Protein AF-A0A059Y2M2-F1 (afdb_monomer_lite)

Foldseek 3Di:
DKDKDKDKDWADPDPFKIKMWMWMWIQDPPPGKTWTWTKIWMKTFPDQDVVWTKMKIKIKTKTKTADQPFDDDDKDWDWDWDDDPFKTKIKTKIWDWPDRGDRITMIIIIIIMIIITRD

Organism: NCBI:txid1441628

pLDDT: mean 73.99, std 10.9, range [48.66, 88.31]

Structure (mmCIF, N/CA/C/O backbone):
data_AF-A0A059Y2M2-F1
#
_entry.id   AF-A0A059Y2M2-F1
#
loop_
_atom_site.group_PDB
_atom_site.id
_atom_site.type_symbol
_atom_site.label_atom_id
_atom_site.label_alt_id
_atom_site.label_comp_id
_atom_site.label_asym_id
_atom_site.label_entity_id
_atom_site.label_seq_id
_atom_site.pdbx_PDB_ins_code
_atom_site.Cartn_x
_atom_site.Cartn_y
_atom_site.Cartn_z
_atom_site.occupancy
_atom_site.B_iso_or_equiv
_atom_site.auth_seq_id
_atom_site.auth_comp_id
_atom_site.auth_asym_id
_atom_site.auth_atom_id
_atom_site.pdbx_PDB_model_num
ATOM 1 N N . MET A 1 1 ? -2.256 9.604 -15.832 1.00 49.91 1 MET A N 1
ATOM 2 C CA . MET A 1 1 ? -2.828 9.166 -14.543 1.00 49.91 1 MET A CA 1
ATOM 3 C C . MET A 1 1 ? -2.972 7.663 -14.631 1.00 49.91 1 MET A C 1
ATOM 5 O O . MET A 1 1 ? -3.695 7.210 -15.509 1.00 49.91 1 MET A O 1
ATOM 9 N N . GLY A 1 2 ? -2.198 6.922 -13.840 1.00 60.84 2 GLY A N 1
ATOM 10 C CA . GLY A 1 2 ? -2.268 5.462 -13.809 1.00 60.84 2 GLY A CA 1
ATOM 11 C C . GLY A 1 2 ? -3.517 5.010 -13.062 1.00 60.84 2 GLY A C 1
ATOM 12 O O . GLY A 1 2 ? -4.042 5.744 -12.223 1.00 60.84 2 GLY A O 1
ATOM 13 N N . TRP A 1 3 ? -4.006 3.819 -13.374 1.00 67.69 3 TRP A N 1
ATOM 14 C CA . TRP A 1 3 ? -5.044 3.155 -12.594 1.00 67.69 3 TRP A CA 1
ATOM 15 C C . TRP A 1 3 ? -4.424 1.969 -11.862 1.00 67.69 3 TRP A C 1
ATOM 17 O O . TRP A 1 3 ? -3.392 1.438 -12.272 1.00 67.69 3 TRP A O 1
ATOM 27 N N . GLY A 1 4 ? -5.051 1.547 -10.768 1.00 72.00 4 GLY A N 1
ATOM 28 C CA . GLY A 1 4 ? -4.635 0.339 -10.079 1.00 72.00 4 GLY A CA 1
ATOM 29 C C . GLY A 1 4 ? -5.807 -0.392 -9.453 1.00 72.00 4 GLY A C 1
ATOM 30 O O . GLY A 1 4 ? -6.744 0.229 -8.955 1.00 72.00 4 GLY A O 1
ATOM 31 N N . ALA A 1 5 ? -5.743 -1.717 -9.482 1.00 75.94 5 ALA A N 1
ATOM 32 C CA . ALA A 1 5 ? -6.706 -2.608 -8.853 1.00 75.94 5 ALA A CA 1
ATOM 33 C C . ALA A 1 5 ? -5.947 -3.634 -8.016 1.00 75.94 5 ALA A C 1
ATOM 35 O O . ALA A 1 5 ? -4.924 -4.156 -8.449 1.00 75.94 5 ALA A O 1
ATOM 36 N N . GLY A 1 6 ? -6.420 -3.927 -6.812 1.00 82.06 6 GLY A N 1
ATOM 37 C CA . GLY A 1 6 ? -5.700 -4.815 -5.911 1.00 82.06 6 GLY A CA 1
ATOM 38 C C . GLY A 1 6 ? -6.588 -5.442 -4.858 1.00 82.06 6 GLY A C 1
ATOM 39 O O . GLY A 1 6 ? -7.736 -5.042 -4.665 1.00 82.06 6 GLY A O 1
ATOM 40 N N . ALA A 1 7 ? -6.019 -6.427 -4.179 1.00 82.31 7 ALA A N 1
ATOM 41 C CA . ALA A 1 7 ? -6.609 -7.074 -3.025 1.00 82.31 7 ALA A CA 1
ATOM 42 C C . ALA A 1 7 ? -5.699 -6.853 -1.818 1.00 82.31 7 ALA A C 1
ATOM 44 O O . ALA A 1 7 ? -4.481 -7.021 -1.905 1.00 82.31 7 ALA A O 1
ATOM 45 N N . PHE A 1 8 ? -6.312 -6.500 -0.695 1.00 82.56 8 PHE A N 1
ATOM 46 C CA . PHE A 1 8 ? -5.630 -6.247 0.566 1.00 82.56 8 PHE A CA 1
ATOM 47 C C . PHE A 1 8 ? -6.318 -7.035 1.670 1.00 82.56 8 PHE A C 1
ATOM 49 O O . PHE A 1 8 ? -7.538 -7.211 1.651 1.00 82.56 8 PHE A O 1
ATOM 56 N N . TRP A 1 9 ? -5.536 -7.482 2.638 1.00 83.50 9 TRP A N 1
ATOM 57 C CA . TRP A 1 9 ? -6.012 -8.159 3.832 1.00 83.50 9 TRP A CA 1
ATOM 58 C C . TRP A 1 9 ? -5.362 -7.535 5.062 1.00 83.50 9 TRP A C 1
ATOM 60 O O . TRP A 1 9 ? -4.239 -7.037 4.992 1.00 83.50 9 TRP A O 1
ATOM 70 N N . ASP A 1 10 ? -6.077 -7.576 6.185 1.00 84.81 10 ASP A N 1
ATOM 71 C CA . ASP A 1 10 ? -5.608 -7.065 7.470 1.00 84.81 10 ASP A CA 1
ATOM 72 C C . ASP A 1 10 ? -5.719 -8.154 8.541 1.00 84.81 10 ASP A C 1
ATOM 74 O O . ASP A 1 10 ? -6.744 -8.832 8.637 1.00 84.81 10 ASP A O 1
ATOM 78 N N . VAL A 1 11 ? -4.682 -8.306 9.365 1.00 87.25 11 VAL A N 1
ATOM 79 C CA . VAL A 1 11 ? -4.672 -9.190 10.541 1.00 87.25 11 VAL A CA 1
ATOM 80 C C . VAL A 1 11 ? -4.431 -8.347 11.785 1.00 87.25 11 VAL A C 1
ATOM 82 O O . VAL A 1 11 ? -3.335 -7.827 11.991 1.00 87.25 11 VAL A O 1
ATOM 85 N N . PHE A 1 12 ? -5.460 -8.213 12.617 1.00 84.88 12 PHE A N 1
ATOM 86 C CA . PHE A 1 12 ? -5.429 -7.383 13.819 1.00 84.88 12 PHE A CA 1
ATOM 87 C C . PHE A 1 12 ? -4.702 -8.072 14.981 1.00 84.88 12 PHE A C 1
ATOM 89 O O . PHE A 1 12 ? -5.007 -9.205 15.347 1.00 84.88 12 PHE A O 1
ATOM 96 N N . LEU A 1 13 ? -3.767 -7.346 15.596 1.00 84.88 13 LEU A N 1
ATOM 97 C CA . LEU A 1 13 ? -3.027 -7.705 16.813 1.00 84.88 13 LEU A CA 1
ATOM 98 C C . LEU A 1 13 ? -3.645 -7.018 18.049 1.00 84.88 13 LEU A C 1
ATOM 100 O O . LEU A 1 13 ? -2.935 -6.593 18.959 1.00 84.88 13 LEU A O 1
ATOM 104 N N . GLY A 1 14 ? -4.965 -6.823 18.045 1.00 83.94 14 GLY A N 1
ATOM 105 C CA . GLY A 1 14 ? -5.713 -6.055 19.045 1.00 83.94 14 GLY A CA 1
ATOM 106 C C . GLY A 1 14 ? -6.656 -5.037 18.400 1.00 83.94 14 GLY A C 1
ATOM 107 O O . GLY A 1 14 ? -6.921 -5.104 17.204 1.00 83.94 14 GLY A O 1
ATOM 108 N N . SER A 1 15 ? -7.156 -4.078 19.183 1.00 81.19 15 SER A N 1
ATOM 109 C CA . S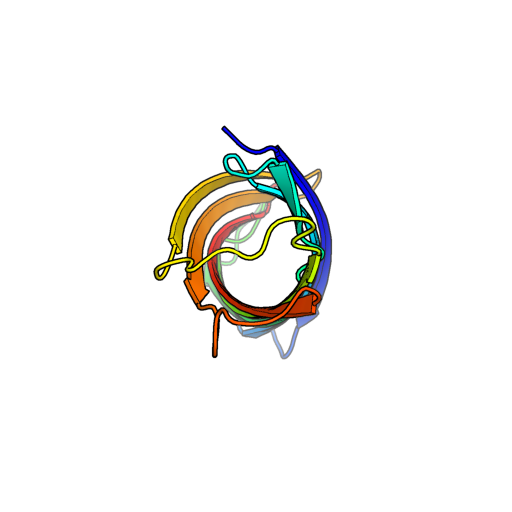ER A 1 15 ? -8.048 -3.015 18.684 1.00 81.19 15 SER A CA 1
ATOM 110 C C . SER A 1 15 ? -7.317 -1.887 17.949 1.00 81.19 15 SER A C 1
ATOM 112 O O . SER A 1 15 ? -7.951 -1.092 17.261 1.00 81.19 15 SER A O 1
ATOM 114 N N . THR A 1 16 ? -5.992 -1.798 18.095 1.00 83.94 16 THR A N 1
ATOM 115 C CA . THR A 1 16 ? -5.197 -0.685 17.558 1.00 83.94 16 THR A CA 1
ATOM 116 C C . THR A 1 16 ? -4.295 -1.104 16.406 1.00 83.94 16 THR A C 1
ATOM 118 O O . THR A 1 16 ? -4.299 -0.456 15.367 1.00 83.94 16 THR A O 1
ATOM 121 N N . PHE A 1 17 ? -3.509 -2.166 16.562 1.00 86.94 17 PHE A N 1
ATOM 122 C CA . PHE A 1 17 ? -2.471 -2.515 15.591 1.00 86.94 17 PHE A CA 1
ATOM 123 C C . PHE A 1 17 ? -2.892 -3.676 14.701 1.00 86.94 17 PHE A C 1
ATOM 125 O O . PHE A 1 17 ? -3.570 -4.598 15.152 1.00 86.94 17 PHE A O 1
ATOM 132 N N . PHE A 1 18 ? -2.453 -3.657 13.447 1.00 86.12 18 PHE A N 1
ATOM 133 C CA . PHE A 1 18 ? -2.671 -4.747 12.503 1.00 86.12 18 PHE A CA 1
ATOM 134 C C . PHE A 1 18 ? -1.508 -4.873 11.523 1.00 86.12 18 PHE A C 1
ATOM 136 O O . PHE A 1 18 ? -0.774 -3.917 11.281 1.00 86.12 18 PHE A O 1
ATOM 143 N N . PHE A 1 19 ? -1.353 -6.059 10.945 1.00 88.31 19 PHE A N 1
ATOM 144 C CA . PHE A 1 19 ? -0.541 -6.253 9.752 1.00 88.31 19 PHE A CA 1
ATOM 145 C C . PHE A 1 19 ? -1.419 -6.118 8.518 1.00 88.31 19 PHE A C 1
ATOM 147 O O . PHE A 1 19 ? -2.515 -6.679 8.493 1.00 88.31 19 PHE A O 1
ATOM 154 N N . ARG A 1 20 ? -0.921 -5.423 7.497 1.00 87.38 20 ARG A N 1
ATOM 155 C CA . ARG A 1 20 ? -1.518 -5.418 6.164 1.00 87.38 20 ARG A CA 1
ATOM 156 C C . ARG A 1 20 ? -0.632 -6.197 5.212 1.00 87.38 20 ARG A C 1
ATOM 158 O O . ARG A 1 20 ? 0.583 -6.026 5.214 1.00 87.38 20 ARG A O 1
ATOM 165 N N . GLY A 1 21 ? -1.257 -7.009 4.372 1.00 87.00 21 GLY A N 1
ATOM 166 C CA . GLY A 1 21 ? -0.639 -7.500 3.150 1.00 87.00 21 GLY A CA 1
ATOM 167 C C . GLY A 1 21 ? -1.518 -7.201 1.947 1.00 87.00 21 GLY A C 1
ATOM 168 O O . GLY A 1 21 ? -2.740 -7.075 2.064 1.00 87.00 21 GLY A O 1
ATOM 169 N N . GLY A 1 22 ? -0.909 -7.088 0.774 1.00 86.56 22 GLY A N 1
ATOM 170 C CA . GLY A 1 22 ? -1.664 -6.833 -0.442 1.00 86.56 22 GLY A CA 1
ATOM 171 C C . GLY A 1 22 ? -0.896 -7.116 -1.715 1.00 86.56 22 GLY A C 1
ATOM 172 O O . GLY A 1 22 ? 0.332 -7.178 -1.729 1.00 86.56 22 GLY A O 1
ATOM 173 N N . ILE A 1 23 ? -1.657 -7.290 -2.788 1.00 83.44 23 ILE A N 1
ATOM 174 C CA . ILE A 1 23 ? -1.145 -7.310 -4.154 1.00 83.44 23 ILE A CA 1
ATOM 175 C C . ILE A 1 23 ? -1.989 -6.327 -4.953 1.00 83.44 23 ILE A C 1
ATOM 177 O O . ILE A 1 23 ? -3.221 -6.393 -4.929 1.00 83.44 23 ILE A O 1
ATOM 181 N N . LYS A 1 24 ? -1.330 -5.424 -5.672 1.00 78.81 24 LYS A N 1
ATOM 182 C CA . LYS A 1 24 ? -1.980 -4.461 -6.564 1.00 78.81 24 LYS A CA 1
ATOM 183 C C . LYS A 1 24 ? -1.403 -4.637 -7.960 1.00 78.81 24 LYS A C 1
ATOM 185 O O . LYS A 1 24 ? -0.215 -4.881 -8.095 1.00 78.81 24 LYS A O 1
ATOM 190 N N . ALA A 1 25 ? -2.244 -4.557 -8.978 1.00 78.44 25 ALA A N 1
ATOM 191 C CA . ALA A 1 25 ? -1.839 -4.328 -10.352 1.00 78.44 25 ALA A CA 1
ATOM 192 C C . ALA A 1 25 ? -1.956 -2.825 -10.606 1.00 78.44 25 ALA A C 1
ATOM 194 O O . ALA A 1 25 ? -3.025 -2.258 -10.375 1.00 78.44 25 ALA A O 1
ATOM 195 N N . GLU A 1 26 ? -0.881 -2.179 -11.040 1.00 75.81 26 GLU A N 1
ATOM 196 C CA . GLU A 1 26 ? -0.869 -0.752 -11.375 1.00 75.81 26 GLU A CA 1
ATOM 197 C C . GLU A 1 26 ? -0.335 -0.535 -12.787 1.00 75.81 26 GLU A C 1
ATOM 199 O O . GLU A 1 26 ? 0.656 -1.155 -13.172 1.00 75.81 26 GLU A O 1
ATOM 204 N N . ASP A 1 27 ? -0.973 0.368 -13.530 1.00 72.44 27 ASP A N 1
ATOM 205 C CA . ASP A 1 27 ? -0.452 0.886 -14.793 1.00 72.44 27 ASP A CA 1
ATOM 206 C C . ASP A 1 27 ? 0.426 2.116 -14.535 1.00 72.44 27 ASP A C 1
ATOM 208 O O . ASP A 1 27 ? -0.010 3.113 -13.945 1.00 72.44 27 ASP A O 1
ATOM 212 N N . PHE A 1 28 ? 1.680 2.036 -14.965 1.00 66.31 28 PHE A N 1
ATOM 213 C CA . PHE A 1 28 ? 2.673 3.079 -14.786 1.00 66.31 28 PHE A CA 1
ATOM 214 C C . PHE A 1 28 ? 2.686 4.011 -16.000 1.00 66.31 28 PHE A C 1
ATOM 216 O O . PHE A 1 28 ? 2.982 3.584 -17.113 1.00 66.31 28 PHE A O 1
ATOM 223 N N . VAL A 1 29 ? 2.402 5.299 -15.770 1.00 60.25 29 VAL A N 1
ATOM 224 C CA . VAL A 1 29 ? 2.121 6.312 -16.813 1.00 60.25 29 VAL A CA 1
ATOM 225 C C . VAL A 1 29 ? 3.235 6.448 -17.859 1.00 60.25 29 VAL A C 1
ATOM 227 O O . VAL A 1 29 ? 2.948 6.817 -18.993 1.00 60.25 29 VAL A O 1
ATOM 230 N N . ASP A 1 30 ? 4.482 6.136 -17.501 1.00 60.12 30 ASP A N 1
ATOM 231 C CA . ASP A 1 30 ? 5.620 6.151 -18.421 1.00 60.12 30 ASP A CA 1
ATOM 232 C C . ASP A 1 30 ? 6.693 5.159 -17.922 1.00 60.12 30 ASP A C 1
ATOM 234 O O . ASP A 1 30 ? 7.181 5.340 -16.800 1.00 60.12 30 ASP A O 1
ATOM 238 N N . PRO A 1 31 ? 7.035 4.073 -18.652 1.00 54.06 31 PRO A N 1
ATOM 239 C CA . PRO A 1 31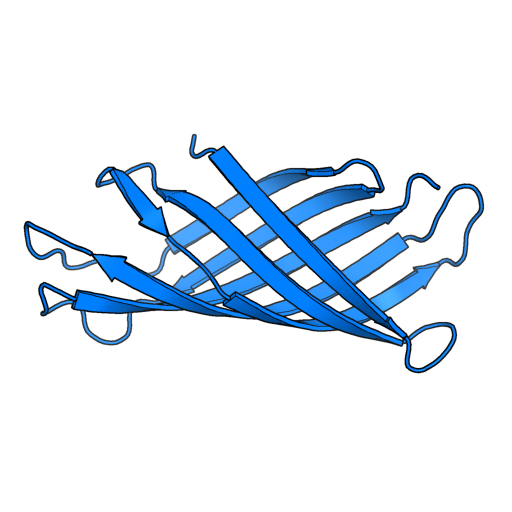 ? 6.748 3.771 -20.060 1.00 54.06 31 PRO A CA 1
ATOM 240 C C . PRO A 1 31 ? 5.608 2.748 -20.296 1.00 54.06 31 PRO A C 1
ATOM 242 O O . PRO A 1 31 ? 5.750 1.861 -21.136 1.00 54.06 31 PRO A O 1
ATOM 245 N N . GLY A 1 32 ? 4.476 2.829 -19.582 1.00 56.47 32 GLY A N 1
ATOM 246 C CA . GLY A 1 32 ? 3.341 1.904 -19.785 1.00 56.47 32 GLY A CA 1
ATOM 247 C C . GLY A 1 32 ? 3.595 0.509 -19.210 1.00 56.47 32 GLY A C 1
ATOM 248 O O . GLY A 1 32 ? 3.404 -0.506 -19.882 1.00 56.47 32 GLY A O 1
ATOM 249 N N . ILE A 1 33 ? 4.111 0.459 -17.981 1.00 62.56 33 ILE A N 1
ATOM 250 C CA . ILE A 1 33 ? 4.508 -0.784 -17.311 1.00 62.56 33 ILE A CA 1
ATOM 251 C C . ILE A 1 33 ? 3.417 -1.231 -16.361 1.00 62.56 33 ILE A C 1
ATOM 253 O O . ILE A 1 33 ? 2.945 -0.450 -15.540 1.00 62.56 33 ILE A O 1
ATOM 257 N N . PHE A 1 34 ? 3.107 -2.523 -16.399 1.00 63.88 34 PHE A N 1
ATOM 258 C CA . PHE A 1 34 ? 2.311 -3.149 -15.357 1.00 63.88 34 PHE A CA 1
ATOM 259 C C . PHE A 1 34 ? 3.200 -3.539 -14.185 1.00 63.88 34 PHE A C 1
ATOM 261 O O . PHE A 1 34 ? 4.110 -4.362 -14.319 1.00 63.88 34 PHE A O 1
ATOM 268 N N . LEU A 1 35 ? 2.923 -2.945 -13.032 1.00 70.50 35 LEU A N 1
ATOM 269 C CA . LEU A 1 35 ? 3.529 -3.334 -11.772 1.00 70.50 35 LEU A CA 1
ATOM 270 C C . LEU A 1 35 ? 2.591 -4.276 -11.036 1.00 70.50 35 LEU A C 1
ATOM 272 O O . LEU A 1 35 ? 1.391 -4.023 -10.962 1.00 70.50 35 LEU A O 1
ATOM 276 N N . PHE A 1 36 ? 3.165 -5.315 -10.434 1.00 74.62 36 PHE A N 1
ATOM 277 C CA . PHE A 1 36 ? 2.470 -6.181 -9.483 1.00 74.62 36 PHE A CA 1
ATOM 278 C C . PHE A 1 36 ? 3.092 -6.057 -8.086 1.00 74.62 36 PHE A C 1
ATOM 280 O O . PHE A 1 36 ? 3.693 -7.024 -7.612 1.00 74.62 36 PHE A O 1
ATOM 287 N N . PRO A 1 37 ? 3.055 -4.874 -7.436 1.00 75.69 37 PRO A N 1
ATOM 288 C CA . PRO A 1 37 ? 3.569 -4.719 -6.085 1.00 75.69 37 PRO A CA 1
ATOM 289 C C . PRO A 1 37 ? 2.872 -5.683 -5.129 1.00 75.69 37 PRO A C 1
ATOM 291 O O . PRO A 1 37 ? 1.654 -5.624 -4.942 1.00 75.69 37 PRO A O 1
ATOM 294 N N . ALA A 1 38 ? 3.675 -6.537 -4.501 1.00 83.31 38 ALA A N 1
ATOM 295 C CA . ALA A 1 38 ? 3.305 -7.246 -3.291 1.00 83.31 38 ALA A CA 1
ATOM 296 C C . ALA A 1 38 ? 3.808 -6.427 -2.099 1.00 83.31 38 ALA A C 1
ATOM 298 O O . ALA A 1 38 ? 5.009 -6.163 -2.003 1.00 83.31 38 ALA A O 1
ATOM 299 N N . THR A 1 39 ? 2.905 -6.006 -1.216 1.00 83.19 39 THR A N 1
ATOM 300 C CA . THR A 1 39 ? 3.223 -5.186 -0.041 1.00 83.19 39 THR A CA 1
ATOM 301 C C . THR A 1 39 ? 2.921 -5.933 1.248 1.00 83.19 39 THR A C 1
ATOM 303 O O . THR A 1 39 ? 1.983 -6.730 1.326 1.00 83.19 39 THR A O 1
ATOM 306 N N . ILE A 1 40 ? 3.729 -5.662 2.268 1.00 85.12 40 ILE A N 1
ATOM 307 C CA . ILE A 1 40 ? 3.482 -6.053 3.648 1.00 85.12 40 ILE A CA 1
ATOM 308 C C . ILE A 1 40 ? 3.900 -4.918 4.578 1.00 85.12 40 ILE A C 1
ATOM 310 O O . ILE A 1 40 ? 4.931 -4.273 4.374 1.00 85.12 40 ILE A O 1
ATOM 314 N N . GLY A 1 41 ? 3.120 -4.685 5.619 1.00 86.75 41 GLY A N 1
ATOM 315 C CA . GLY A 1 41 ? 3.456 -3.672 6.597 1.00 86.75 41 GLY A CA 1
ATOM 316 C C . GLY A 1 41 ? 2.543 -3.645 7.793 1.00 86.75 41 GLY A C 1
ATOM 317 O O . GLY A 1 41 ? 1.830 -4.607 8.095 1.00 86.75 41 GLY A O 1
ATOM 318 N N . ILE A 1 42 ? 2.647 -2.537 8.515 1.00 85.88 42 ILE A N 1
ATOM 319 C CA . ILE A 1 42 ? 1.977 -2.335 9.789 1.00 85.88 42 ILE A CA 1
ATOM 320 C C . ILE A 1 42 ? 1.019 -1.160 9.696 1.00 85.88 42 ILE A C 1
ATOM 322 O O . ILE A 1 42 ? 1.324 -0.101 9.145 1.00 85.88 42 ILE A O 1
ATOM 326 N N . GLY A 1 43 ? -0.144 -1.368 10.288 1.00 86.12 43 GLY A N 1
ATOM 327 C CA . GLY A 1 43 ? -1.182 -0.378 10.434 1.00 86.12 43 GLY A CA 1
ATOM 328 C C . GLY A 1 43 ? -1.475 -0.072 11.892 1.00 86.12 43 GLY A C 1
ATOM 329 O O . GLY A 1 43 ? -1.364 -0.931 12.771 1.00 86.12 43 GLY A O 1
ATOM 330 N N . ALA A 1 44 ? -1.882 1.168 12.129 1.00 87.00 44 ALA A N 1
ATOM 331 C CA . ALA A 1 44 ? -2.423 1.630 13.390 1.00 87.00 44 ALA A CA 1
ATOM 332 C C . ALA A 1 44 ? -3.784 2.286 13.149 1.00 87.00 44 ALA A C 1
ATOM 334 O O . ALA A 1 44 ? -3.919 3.212 12.345 1.00 87.00 44 ALA A O 1
ATOM 335 N N . ARG A 1 45 ? -4.792 1.813 13.876 1.00 86.44 45 ARG A N 1
ATOM 336 C CA . ARG A 1 45 ? -6.082 2.470 14.034 1.00 86.44 45 ARG A CA 1
ATOM 337 C C . ARG A 1 45 ? -5.890 3.698 14.921 1.00 86.44 45 ARG A C 1
ATOM 339 O O . ARG A 1 45 ? -5.456 3.584 16.063 1.00 86.44 45 ARG A O 1
ATOM 346 N N . LEU A 1 46 ? -6.205 4.867 14.381 1.00 84.44 46 LEU A N 1
ATOM 347 C CA . LEU A 1 46 ? -6.093 6.152 15.066 1.00 84.44 46 LEU A CA 1
ATOM 348 C C . LEU A 1 46 ? -7.362 6.479 15.855 1.00 84.44 46 LEU A C 1
ATOM 350 O O . LEU A 1 46 ? -7.280 7.032 16.948 1.00 84.44 46 LEU A O 1
ATOM 354 N N . THR A 1 47 ? -8.527 6.111 15.323 1.00 82.06 47 THR A N 1
ATOM 355 C CA . THR A 1 47 ? -9.812 6.239 16.017 1.00 82.06 47 THR A CA 1
ATOM 356 C C . THR A 1 47 ? -10.695 5.045 15.698 1.00 82.06 47 THR A C 1
ATOM 358 O O . THR A 1 47 ? -10.791 4.652 14.535 1.00 82.06 47 THR A O 1
ATOM 361 N N . GLU A 1 48 ? -11.352 4.505 16.721 1.00 73.69 48 GLU A N 1
ATOM 362 C CA . GLU A 1 48 ? -12.401 3.498 16.570 1.00 73.69 48 GLU A CA 1
ATOM 363 C C . GLU A 1 48 ? -13.745 4.208 16.411 1.00 73.69 48 GLU A C 1
ATOM 365 O O . GLU A 1 48 ? -14.114 5.046 17.239 1.00 73.69 48 GLU A O 1
ATOM 370 N N . GLY A 1 49 ? -14.434 3.944 15.304 1.00 66.38 49 GLY A N 1
ATOM 371 C CA . GLY A 1 49 ? -15.629 4.687 14.921 1.00 66.38 49 GLY A CA 1
ATOM 372 C C . GLY A 1 49 ? -16.670 3.801 14.255 1.00 66.38 49 GLY A C 1
ATOM 373 O O . GLY A 1 49 ? -16.346 2.827 13.589 1.00 66.38 49 GLY A O 1
ATOM 374 N N . SER A 1 50 ? -17.942 4.167 14.411 1.00 65.12 50 SER A N 1
ATOM 375 C CA . SER A 1 50 ? -19.025 3.679 13.556 1.00 65.12 50 SER A CA 1
ATOM 376 C C . SER A 1 50 ? -19.477 4.855 12.682 1.00 65.12 50 SER A C 1
ATOM 378 O O . SER A 1 50 ? -19.781 5.915 13.236 1.00 65.12 50 SER A O 1
ATOM 380 N N . PRO A 1 51 ? -19.476 4.737 11.343 1.00 64.44 51 PRO A N 1
ATOM 381 C CA . PRO A 1 51 ? -19.470 3.493 10.575 1.00 64.44 51 PRO A CA 1
ATOM 382 C C . PRO A 1 51 ? -18.084 2.910 10.251 1.00 64.44 51 PRO A C 1
ATOM 384 O O . PRO A 1 51 ? -18.034 1.826 9.693 1.00 64.44 51 PRO A O 1
ATOM 387 N N . GLY A 1 52 ? -16.971 3.546 10.621 1.00 71.62 52 GLY A N 1
ATOM 388 C CA . GLY A 1 52 ? -15.677 2.878 10.509 1.00 71.62 52 GLY A CA 1
ATOM 389 C C . GLY A 1 52 ? -14.491 3.642 11.078 1.00 71.62 52 GLY A C 1
ATOM 390 O O . GLY A 1 52 ? -14.606 4.754 11.598 1.00 71.62 52 GLY A O 1
ATOM 391 N N . ASP A 1 53 ? -13.340 2.989 10.990 1.00 79.56 53 ASP A N 1
ATOM 392 C CA . ASP A 1 53 ? -12.109 3.375 11.658 1.00 79.56 53 ASP A CA 1
ATOM 393 C C . ASP A 1 53 ? -11.217 4.261 10.791 1.00 79.56 53 ASP A C 1
ATOM 395 O O . ASP A 1 53 ? -11.050 4.011 9.596 1.00 79.56 53 ASP A O 1
ATOM 399 N N . LEU A 1 54 ? -10.562 5.246 11.410 1.00 83.06 54 LEU A N 1
ATOM 400 C CA . LEU A 1 54 ? -9.452 5.969 10.786 1.00 83.06 54 LEU A CA 1
ATOM 401 C C . LEU A 1 54 ? -8.161 5.197 11.044 1.00 83.06 54 LEU A C 1
ATOM 403 O O . LEU A 1 54 ? -7.864 4.861 12.193 1.00 83.06 54 LEU A O 1
ATOM 407 N N . TYR A 1 55 ? -7.357 4.971 10.010 1.00 84.31 55 TYR A N 1
ATOM 408 C CA . TYR A 1 55 ? -6.088 4.263 10.128 1.00 84.31 55 TYR A CA 1
ATOM 409 C C . TYR A 1 55 ? -4.952 4.935 9.353 1.00 84.31 55 TYR A C 1
ATOM 411 O O . TYR A 1 55 ? -5.162 5.624 8.353 1.00 84.31 55 TYR A O 1
ATOM 419 N N . LEU A 1 56 ? -3.732 4.664 9.812 1.00 86.81 56 LEU A N 1
ATOM 420 C CA . LEU A 1 56 ? -2.475 4.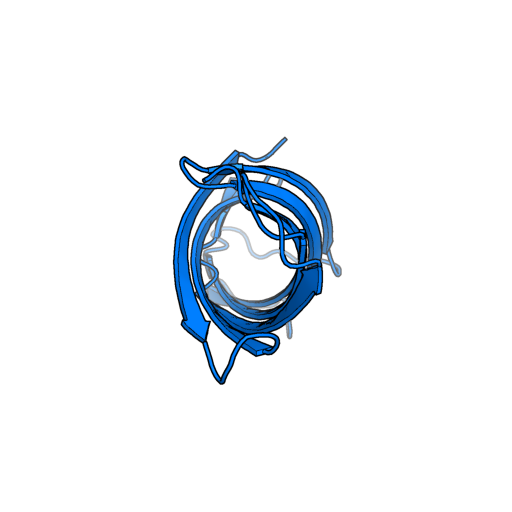948 9.127 1.00 86.81 56 LEU A CA 1
ATOM 421 C C . LEU A 1 56 ? -1.722 3.639 8.923 1.00 86.81 56 LEU A C 1
ATOM 423 O O . LEU A 1 56 ? -1.656 2.817 9.835 1.00 86.81 56 LEU A O 1
ATOM 427 N N . ILE A 1 57 ? -1.145 3.456 7.743 1.00 84.25 57 ILE A N 1
ATOM 428 C CA . ILE A 1 57 ? -0.420 2.246 7.369 1.00 84.25 57 ILE A CA 1
ATOM 429 C C . ILE A 1 57 ? 0.852 2.631 6.649 1.00 84.25 57 ILE A C 1
ATOM 431 O O . ILE A 1 57 ? 0.806 3.402 5.692 1.00 84.25 57 ILE A O 1
ATOM 435 N N . GLY A 1 58 ? 1.963 2.054 7.090 1.00 84.69 58 GLY A N 1
ATOM 436 C CA . GLY A 1 58 ? 3.209 2.054 6.342 1.00 84.69 58 GLY A CA 1
ATOM 437 C C . GLY A 1 58 ? 3.512 0.636 5.888 1.00 84.69 58 GLY A C 1
ATOM 438 O O . GLY A 1 58 ? 3.757 -0.230 6.732 1.00 84.69 58 GLY A O 1
ATOM 439 N N . ASP A 1 59 ? 3.535 0.426 4.574 1.00 82.44 59 ASP A N 1
ATOM 440 C CA . ASP A 1 59 ? 3.943 -0.847 3.994 1.00 82.44 59 ASP A CA 1
ATOM 441 C C . ASP A 1 59 ? 5.265 -0.713 3.241 1.00 82.44 59 ASP A C 1
ATOM 443 O O . ASP A 1 59 ? 5.691 0.366 2.824 1.00 82.44 59 ASP A O 1
ATOM 447 N N . ALA A 1 60 ? 5.923 -1.851 3.067 1.00 80.25 60 ALA A N 1
ATOM 448 C CA . ALA A 1 60 ? 7.021 -2.015 2.140 1.00 80.25 60 ALA A CA 1
ATOM 449 C C . ALA A 1 60 ? 6.699 -3.189 1.222 1.00 80.25 60 ALA A C 1
ATOM 451 O O . ALA A 1 60 ? 6.060 -4.168 1.606 1.00 80.25 60 ALA A O 1
ATOM 452 N N . GLY A 1 61 ? 7.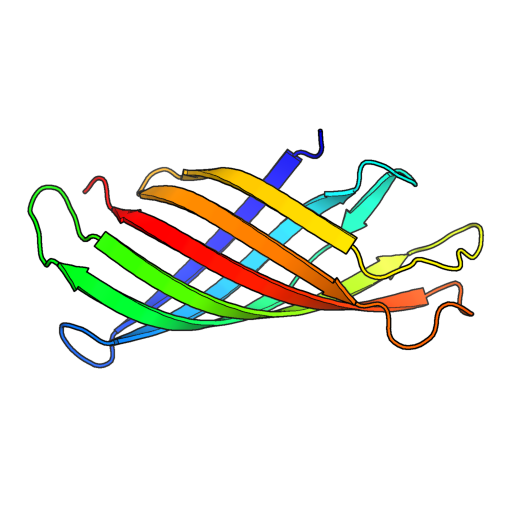136 -3.094 -0.017 1.00 78.06 61 GLY A N 1
ATOM 453 C CA . GLY A 1 61 ? 6.836 -4.086 -1.019 1.00 78.06 61 GLY A CA 1
ATOM 454 C C . GLY A 1 61 ? 7.889 -4.150 -2.092 1.00 78.06 61 GLY A C 1
ATOM 455 O O . GLY A 1 61 ? 8.813 -3.336 -2.161 1.00 78.06 61 GLY A O 1
ATOM 456 N N . PHE A 1 62 ? 7.717 -5.143 -2.944 1.00 74.31 62 PHE A N 1
ATOM 457 C CA . PHE A 1 62 ? 8.506 -5.297 -4.144 1.00 74.31 62 PHE A CA 1
ATOM 458 C C . PHE A 1 62 ? 7.569 -5.452 -5.336 1.00 74.31 62 PHE A C 1
ATOM 460 O O . PHE A 1 62 ? 6.537 -6.115 -5.239 1.00 74.31 62 PHE A O 1
ATOM 467 N N . ALA A 1 63 ? 7.923 -4.836 -6.458 1.00 74.62 63 ALA A N 1
ATOM 468 C CA . ALA A 1 63 ? 7.190 -4.984 -7.707 1.00 74.62 63 ALA A CA 1
ATOM 469 C C . ALA A 1 63 ? 8.149 -5.479 -8.796 1.00 74.62 63 ALA A C 1
ATOM 471 O O . ALA A 1 63 ? 9.090 -4.755 -9.144 1.00 74.62 63 ALA A O 1
ATOM 472 N N . PRO A 1 64 ? 7.956 -6.689 -9.346 1.00 70.12 64 PRO A N 1
ATOM 473 C CA . PRO A 1 64 ? 8.698 -7.094 -10.528 1.00 70.12 64 PRO A CA 1
ATOM 474 C C . PRO A 1 64 ? 8.319 -6.173 -11.692 1.00 70.12 64 PRO A C 1
ATOM 476 O O . PRO A 1 64 ? 7.153 -5.816 -11.864 1.00 70.12 64 PRO A O 1
ATOM 479 N N . THR A 1 65 ? 9.314 -5.779 -12.478 1.00 67.00 65 THR A N 1
ATOM 480 C CA . THR A 1 65 ? 9.150 -4.903 -13.641 1.00 67.00 65 THR A CA 1
ATOM 481 C C . THR A 1 65 ? 9.679 -5.569 -14.896 1.00 67.00 65 THR A C 1
ATOM 483 O O . THR A 1 65 ? 10.745 -6.187 -14.884 1.00 67.00 65 THR A O 1
ATOM 486 N N . PHE A 1 66 ? 8.948 -5.386 -15.993 1.00 62.78 66 PHE A N 1
ATOM 487 C CA . PHE A 1 66 ? 9.376 -5.775 -17.331 1.00 62.78 66 PHE A CA 1
ATOM 488 C C . PHE A 1 66 ? 9.626 -4.511 -18.158 1.00 62.78 66 PHE A C 1
ATOM 490 O O . PHE A 1 66 ? 8.690 -3.771 -18.457 1.00 62.78 66 PHE A O 1
ATOM 497 N N . TYR A 1 67 ? 10.892 -4.269 -18.519 1.00 63.81 67 TYR A N 1
ATOM 498 C CA . TYR A 1 67 ? 11.321 -3.116 -19.320 1.00 63.81 67 TYR A CA 1
ATOM 499 C C . TYR A 1 67 ? 11.848 -3.597 -20.681 1.00 63.81 67 TYR A C 1
ATOM 501 O O . TYR A 1 67 ? 13.050 -3.847 -20.812 1.00 63.81 67 TYR A O 1
ATOM 509 N N . PRO A 1 68 ? 11.010 -3.692 -21.729 1.00 53.88 68 PRO A N 1
ATOM 510 C CA . PRO A 1 68 ? 11.460 -4.161 -23.042 1.00 53.88 68 PRO A CA 1
ATOM 511 C C . PRO A 1 68 ? 12.429 -3.208 -23.777 1.00 53.88 68 PRO A C 1
ATOM 513 O O . PRO A 1 68 ? 12.886 -3.551 -24.862 1.00 53.88 68 PRO A O 1
ATOM 516 N N . GLY A 1 69 ? 12.784 -2.048 -23.207 1.00 54.75 69 GLY A N 1
ATOM 517 C CA . GLY A 1 69 ? 13.699 -1.072 -23.823 1.00 54.75 69 GLY A CA 1
ATOM 518 C C . GLY A 1 69 ? 14.944 -0.694 -23.013 1.00 54.75 69 GLY A C 1
ATOM 519 O O . GLY A 1 69 ? 15.792 0.015 -23.543 1.00 54.75 69 GLY A O 1
ATOM 520 N N . GLY A 1 70 ? 15.072 -1.155 -21.761 1.00 54.59 70 GLY A N 1
ATOM 521 C CA . GLY A 1 70 ? 16.057 -0.622 -20.810 1.00 54.59 70 GLY A CA 1
ATOM 522 C C . GLY A 1 70 ? 15.761 0.839 -20.437 1.00 54.59 70 GLY A C 1
ATOM 523 O O . GLY A 1 70 ? 15.573 1.696 -21.294 1.00 54.59 70 GLY A O 1
ATOM 524 N N . ALA A 1 71 ? 15.688 1.147 -19.145 1.00 52.03 71 ALA A N 1
ATOM 525 C CA . ALA A 1 71 ? 15.426 2.507 -18.683 1.00 52.03 71 ALA A CA 1
ATOM 526 C C . ALA A 1 71 ? 16.240 2.791 -17.426 1.00 52.03 71 ALA A C 1
ATOM 528 O O . ALA A 1 71 ? 16.210 1.992 -16.497 1.00 52.03 71 ALA A O 1
ATOM 529 N N . SER A 1 72 ? 16.916 3.943 -17.385 1.00 53.84 72 SER A N 1
ATOM 530 C CA . SER A 1 72 ? 17.410 4.526 -16.137 1.00 53.84 72 SER A CA 1
ATOM 531 C C . SER A 1 72 ? 16.249 5.267 -15.491 1.00 53.84 72 SER A C 1
ATOM 533 O O . SER A 1 72 ? 15.898 6.362 -15.930 1.00 53.84 72 SER A O 1
ATOM 535 N N . VAL A 1 73 ? 15.597 4.651 -14.507 1.00 56.62 73 VAL A N 1
ATOM 536 C CA . VAL A 1 73 ? 14.461 5.282 -13.830 1.00 56.62 73 VAL A CA 1
ATOM 537 C C . VAL A 1 73 ? 14.933 5.837 -12.491 1.00 56.62 73 VAL A C 1
ATOM 539 O O . VAL A 1 73 ? 15.430 5.109 -11.631 1.00 56.62 73 VAL A O 1
ATOM 542 N N . SER A 1 74 ? 14.786 7.150 -12.336 1.00 62.03 74 SER A N 1
ATOM 543 C CA . SER A 1 74 ? 14.957 7.860 -11.068 1.00 62.03 74 SER A CA 1
ATOM 544 C C . SER A 1 74 ? 13.915 7.407 -10.034 1.00 62.03 74 SER A C 1
ATOM 546 O O . SER A 1 74 ? 12.879 6.857 -10.419 1.00 62.03 74 SER A O 1
ATOM 548 N N . PRO A 1 75 ? 14.139 7.657 -8.727 1.00 69.25 75 PRO A N 1
ATOM 549 C CA . PRO A 1 75 ? 13.107 7.466 -7.715 1.00 69.25 75 PRO A CA 1
ATOM 550 C C . PRO A 1 75 ? 11.810 8.151 -8.136 1.00 69.25 75 PRO A C 1
ATOM 552 O O . PRO A 1 75 ? 11.822 9.295 -8.599 1.00 69.25 75 PRO A O 1
ATOM 555 N N . TYR A 1 76 ? 10.704 7.439 -7.975 1.00 71.06 76 TYR A N 1
ATOM 556 C CA . TYR A 1 76 ? 9.387 7.908 -8.361 1.00 71.06 76 TYR A CA 1
ATOM 557 C C . TYR A 1 76 ? 8.542 8.171 -7.122 1.00 71.06 76 TYR A C 1
ATOM 559 O O . TYR A 1 76 ? 8.511 7.362 -6.192 1.00 71.06 76 TYR A O 1
ATOM 567 N N . TYR A 1 77 ? 7.851 9.305 -7.140 1.00 75.88 77 TYR A N 1
ATOM 568 C CA . TYR A 1 77 ? 6.953 9.749 -6.086 1.00 75.88 77 TYR A CA 1
ATOM 569 C C . TYR A 1 77 ? 5.569 9.913 -6.687 1.00 75.88 77 TYR A C 1
ATOM 571 O O . TYR A 1 77 ? 5.424 10.543 -7.736 1.00 75.88 77 TYR A O 1
ATOM 579 N N . ASP A 1 78 ? 4.562 9.374 -6.014 1.00 74.06 78 ASP A N 1
ATOM 580 C CA . ASP A 1 78 ? 3.180 9.492 -6.461 1.00 74.06 78 ASP A CA 1
ATOM 581 C C . ASP A 1 78 ? 2.231 9.601 -5.278 1.00 74.06 78 ASP A C 1
ATOM 583 O O . ASP A 1 78 ? 2.528 9.172 -4.160 1.00 74.06 78 ASP A O 1
ATOM 587 N N . VAL A 1 79 ? 1.097 10.234 -5.539 1.00 79.88 79 VAL A N 1
ATOM 588 C CA . VAL A 1 79 ? 0.039 10.479 -4.571 1.00 79.88 79 VAL A CA 1
ATOM 589 C C . VAL A 1 79 ? -1.298 10.204 -5.237 1.00 79.88 79 VAL A C 1
ATOM 591 O O . VAL A 1 79 ? -1.574 10.672 -6.340 1.00 79.88 79 VAL A O 1
ATOM 594 N N . GLY A 1 80 ? -2.148 9.447 -4.556 1.00 78.31 80 GLY A N 1
ATOM 595 C CA . GLY A 1 80 ? -3.415 8.998 -5.108 1.00 78.31 80 GLY A CA 1
ATOM 596 C C . GLY A 1 80 ? -4.532 8.999 -4.079 1.00 78.31 80 GLY A C 1
ATOM 597 O O . GLY A 1 80 ? -4.316 8.783 -2.888 1.00 78.31 80 GLY A O 1
ATOM 598 N N . LEU A 1 81 ? -5.750 9.211 -4.571 1.00 80.56 81 LEU A N 1
ATOM 599 C CA . LEU A 1 81 ? -6.975 8.902 -3.846 1.00 80.56 81 LEU A CA 1
ATOM 600 C C . LEU A 1 81 ? -7.515 7.577 -4.374 1.00 80.56 81 LEU A C 1
ATOM 602 O O . LEU A 1 81 ? -7.677 7.398 -5.581 1.00 80.56 81 LEU A O 1
ATOM 606 N N . GLY A 1 82 ? -7.779 6.654 -3.461 1.00 77.38 82 GLY A N 1
ATOM 607 C CA . GLY A 1 82 ? -8.317 5.340 -3.753 1.00 77.38 82 GLY A CA 1
ATOM 608 C C . GLY A 1 82 ? -9.622 5.099 -3.011 1.00 77.38 82 GLY A C 1
ATOM 609 O O . GLY A 1 82 ? -9.889 5.659 -1.946 1.00 77.38 82 GLY A O 1
ATOM 610 N N . TYR A 1 83 ? -10.439 4.225 -3.580 1.00 77.19 83 TYR A N 1
ATOM 611 C CA . TYR A 1 83 ? -11.613 3.688 -2.918 1.00 77.19 83 TYR A CA 1
ATOM 612 C C . TYR A 1 83 ? -11.634 2.172 -3.096 1.00 77.19 83 TYR A C 1
ATOM 614 O O . TYR A 1 83 ? -11.118 1.622 -4.067 1.00 77.19 83 TYR A O 1
ATOM 622 N N . SER A 1 84 ? -12.223 1.491 -2.129 1.00 72.12 84 SER A N 1
ATOM 623 C CA . SER A 1 84 ? -12.580 0.080 -2.195 1.00 72.12 84 SER A CA 1
ATOM 624 C C . SER A 1 84 ? -14.020 -0.058 -1.729 1.0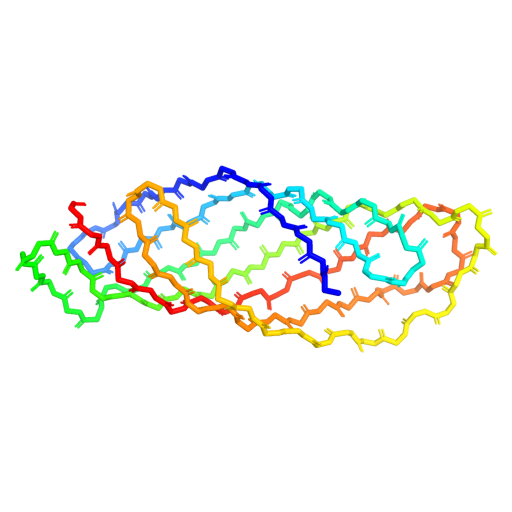0 72.12 84 SER A C 1
ATOM 626 O O . SER A 1 84 ? -14.590 0.903 -1.212 1.00 72.12 84 SER A O 1
ATOM 628 N N . PHE A 1 85 ? -14.585 -1.261 -1.834 1.00 70.81 85 PHE A N 1
ATOM 629 C CA . PHE A 1 85 ? -15.880 -1.526 -1.218 1.00 70.81 85 PHE A CA 1
ATOM 630 C C . PHE A 1 85 ? -15.873 -1.104 0.251 1.00 70.81 85 PHE A C 1
ATOM 632 O O . PHE A 1 85 ? -16.768 -0.396 0.653 1.00 70.81 85 PHE A O 1
ATOM 639 N N . THR A 1 86 ? -14.830 -1.405 1.022 1.00 71.94 86 THR A N 1
ATOM 640 C CA . THR A 1 86 ? -14.833 -1.154 2.474 1.00 71.94 86 THR A CA 1
ATOM 641 C C . THR A 1 86 ? -14.244 0.184 2.929 1.00 71.94 86 THR A C 1
ATOM 643 O O . THR A 1 86 ? -14.276 0.459 4.123 1.00 71.94 86 THR A O 1
ATOM 646 N N . ARG A 1 87 ? -13.591 0.972 2.059 1.00 76.38 87 ARG A N 1
ATOM 647 C CA . ARG A 1 87 ? -12.687 2.069 2.487 1.00 76.38 87 ARG A CA 1
ATOM 648 C C . ARG A 1 87 ? -12.571 3.182 1.454 1.00 76.38 87 ARG A C 1
ATOM 650 O O . ARG A 1 87 ? -12.509 2.889 0.262 1.00 76.38 87 ARG A O 1
ATOM 657 N N . VAL A 1 88 ? -12.371 4.413 1.920 1.00 82.62 88 VAL A N 1
ATOM 658 C CA . VAL A 1 88 ? -11.764 5.504 1.133 1.00 82.62 88 VAL A CA 1
ATOM 659 C C . VAL A 1 88 ? -10.404 5.823 1.734 1.00 82.62 88 VAL A C 1
ATOM 661 O O . VAL A 1 88 ? -10.258 5.863 2.956 1.00 82.62 88 VAL A O 1
ATOM 664 N N . PHE A 1 89 ? -9.395 6.028 0.892 1.00 83.25 89 PHE A N 1
ATOM 665 C CA . PHE A 1 89 ? -8.036 6.259 1.358 1.00 83.25 89 PHE A CA 1
ATOM 666 C C . PHE A 1 89 ? -7.252 7.213 0.461 1.00 83.25 89 PHE A C 1
ATOM 668 O O . PHE A 1 89 ? -7.502 7.348 -0.735 1.00 83.25 89 PHE A O 1
ATOM 675 N N . PHE A 1 90 ? -6.276 7.859 1.078 1.00 85.25 90 PHE A N 1
ATOM 676 C CA . PHE A 1 90 ? -5.197 8.579 0.434 1.00 85.25 90 PHE A CA 1
ATOM 677 C C . PHE A 1 90 ? -3.916 7.752 0.569 1.00 85.25 90 PHE A C 1
ATOM 679 O O . PHE A 1 90 ? -3.599 7.261 1.653 1.00 85.25 90 PHE A O 1
ATOM 686 N N . GLU A 1 91 ? -3.184 7.596 -0.525 1.00 82.19 91 GLU A N 1
ATOM 687 C CA . GLU A 1 91 ? -1.920 6.865 -0.579 1.00 82.19 91 GLU A CA 1
ATOM 688 C C . GLU A 1 91 ? -0.837 7.802 -1.111 1.00 82.19 91 GLU A C 1
ATOM 690 O O . GLU A 1 91 ? -0.988 8.393 -2.179 1.00 82.19 91 GLU A O 1
ATOM 695 N N . ALA A 1 92 ? 0.258 7.932 -0.368 1.00 82.25 92 ALA A N 1
ATOM 696 C CA . ALA A 1 92 ? 1.495 8.529 -0.847 1.00 82.25 92 ALA A CA 1
ATOM 697 C C . ALA A 1 92 ? 2.533 7.420 -0.982 1.00 82.25 92 ALA A C 1
ATOM 699 O O . ALA A 1 92 ? 2.710 6.631 -0.059 1.00 82.25 92 ALA A O 1
ATOM 700 N N . LYS A 1 93 ? 3.229 7.347 -2.111 1.00 78.00 93 LYS A N 1
ATOM 701 C CA . LYS A 1 93 ? 4.153 6.251 -2.395 1.00 78.00 93 LYS A CA 1
ATOM 702 C C . LYS A 1 93 ? 5.486 6.741 -2.917 1.00 78.00 93 LYS A C 1
ATOM 704 O O . LYS A 1 93 ? 5.565 7.708 -3.674 1.00 78.00 93 LYS A O 1
ATOM 709 N N . VAL A 1 94 ? 6.526 6.011 -2.528 1.00 77.06 94 VAL A N 1
ATOM 710 C CA . VAL A 1 94 ? 7.868 6.135 -3.091 1.00 77.06 94 VAL A CA 1
ATOM 711 C C . VAL A 1 94 ? 8.264 4.793 -3.686 1.00 77.06 94 VAL A C 1
ATOM 713 O O . VAL A 1 94 ? 8.252 3.778 -2.990 1.00 77.06 94 VAL A O 1
ATOM 716 N N . ALA A 1 95 ? 8.626 4.782 -4.964 1.00 74.12 95 ALA A N 1
ATOM 717 C CA . ALA A 1 95 ? 9.181 3.615 -5.636 1.00 74.12 95 ALA A CA 1
ATOM 718 C C . ALA A 1 95 ? 10.652 3.870 -5.991 1.00 74.12 95 ALA A C 1
ATOM 720 O O . ALA A 1 95 ? 10.997 4.904 -6.566 1.00 74.12 95 ALA A O 1
ATOM 721 N N . ILE A 1 96 ? 11.524 2.925 -5.642 1.00 72.06 96 ILE A N 1
ATOM 722 C CA . ILE A 1 96 ? 12.970 2.994 -5.879 1.00 72.06 96 ILE A CA 1
ATOM 723 C C . ILE A 1 96 ? 13.375 1.811 -6.753 1.00 72.06 96 ILE A C 1
ATOM 725 O O . ILE A 1 96 ? 13.036 0.670 -6.439 1.00 72.06 96 ILE A O 1
ATOM 729 N N . ILE A 1 97 ? 14.147 2.067 -7.813 1.00 68.62 97 ILE A N 1
ATOM 730 C CA . ILE A 1 97 ? 14.769 1.009 -8.619 1.00 68.62 97 ILE A CA 1
ATOM 731 C C . ILE A 1 97 ? 16.209 0.806 -8.146 1.00 68.62 97 ILE A C 1
ATOM 733 O O . ILE A 1 97 ? 17.085 1.605 -8.490 1.00 68.62 97 ILE A O 1
ATOM 737 N N . PRO A 1 98 ? 16.512 -0.248 -7.377 1.00 56.22 98 PRO A N 1
ATOM 738 C CA . PRO A 1 98 ? 17.892 -0.646 -7.169 1.00 56.22 98 PRO A CA 1
ATOM 739 C C . PRO A 1 98 ? 18.452 -1.210 -8.489 1.00 56.22 98 PRO A C 1
ATOM 741 O O . PRO A 1 98 ? 18.162 -2.340 -8.858 1.00 56.22 98 PRO A O 1
ATOM 744 N N . ASN A 1 99 ? 19.287 -0.423 -9.178 1.00 53.19 99 ASN A N 1
ATOM 745 C CA . ASN A 1 99 ? 20.040 -0.771 -10.398 1.00 53.19 99 ASN A CA 1
ATOM 746 C C . ASN A 1 99 ? 19.224 -0.940 -11.700 1.00 53.19 99 ASN A C 1
ATOM 748 O O . ASN A 1 99 ? 18.668 -1.990 -12.007 1.00 53.19 99 ASN A O 1
ATOM 752 N N . ALA A 1 100 ? 19.266 0.094 -12.540 1.00 48.66 100 ALA A N 1
ATOM 753 C CA . ALA A 1 100 ? 18.441 0.260 -13.732 1.00 48.66 100 ALA A CA 1
ATOM 754 C C . ALA A 1 100 ? 19.105 -0.223 -15.047 1.00 48.66 100 ALA A C 1
ATOM 756 O O . ALA A 1 100 ? 19.031 0.449 -16.070 1.00 48.66 100 ALA A O 1
ATOM 757 N N . ASN A 1 101 ? 19.787 -1.377 -15.027 1.00 50.25 101 ASN A N 1
ATOM 758 C CA . ASN A 1 101 ? 20.537 -1.887 -16.194 1.00 50.25 101 ASN A CA 1
ATOM 759 C C . ASN A 1 101 ? 20.022 -3.209 -16.786 1.00 50.25 101 ASN A C 1
ATOM 761 O O . ASN A 1 101 ? 20.705 -3.794 -17.623 1.00 50.25 101 ASN A O 1
ATOM 765 N N . TYR A 1 102 ? 18.840 -3.699 -16.405 1.00 49.38 102 TYR A N 1
ATOM 766 C CA . TYR A 1 102 ? 18.366 -4.994 -16.898 1.00 49.38 102 TYR A CA 1
ATOM 767 C C . TYR A 1 102 ? 16.922 -4.975 -17.387 1.00 49.38 102 TYR A C 1
ATOM 769 O O . TYR A 1 102 ? 16.051 -4.312 -16.836 1.00 49.38 102 TYR A O 1
ATOM 777 N N . VAL A 1 103 ? 16.703 -5.793 -18.415 1.00 51.16 103 VAL A N 1
ATOM 778 C CA . VAL A 1 103 ? 15.423 -6.125 -19.059 1.00 51.16 103 VAL A CA 1
ATOM 779 C C . VAL A 1 103 ? 14.372 -6.636 -18.048 1.00 51.16 103 VAL A C 1
ATOM 781 O O . VAL A 1 103 ? 13.178 -6.533 -18.314 1.00 51.16 103 VAL A O 1
ATOM 784 N N . ASN A 1 104 ? 14.807 -7.096 -16.862 1.00 58.59 104 ASN A N 1
ATOM 785 C CA . ASN A 1 104 ? 13.978 -7.542 -15.737 1.00 58.59 104 ASN A CA 1
ATOM 786 C C . ASN A 1 104 ? 14.501 -6.935 -14.420 1.00 58.59 104 ASN A C 1
ATOM 788 O O . ASN A 1 104 ? 15.565 -7.334 -13.939 1.00 58.59 104 ASN A O 1
ATOM 792 N N . GLY A 1 105 ? 13.771 -5.979 -13.846 1.00 63.03 105 GLY A N 1
ATOM 793 C CA . GLY A 1 105 ? 14.116 -5.320 -12.582 1.00 63.03 105 GLY A CA 1
ATOM 794 C C . GLY A 1 105 ? 13.135 -5.665 -11.459 1.00 63.03 105 GLY A C 1
ATOM 795 O O . GLY A 1 105 ? 12.055 -6.206 -11.689 1.00 63.03 105 GLY A O 1
ATOM 796 N N . THR A 1 106 ? 13.483 -5.338 -10.216 1.00 70.75 106 THR A N 1
ATOM 797 C CA . THR A 1 106 ? 12.534 -5.337 -9.089 1.00 70.75 106 THR A CA 1
ATOM 798 C C . THR A 1 106 ? 12.548 -3.955 -8.456 1.00 70.75 106 THR A C 1
ATOM 800 O O . THR A 1 106 ? 13.606 -3.481 -8.053 1.00 70.75 106 THR A O 1
ATOM 803 N N . LEU A 1 107 ? 11.388 -3.307 -8.380 1.00 73.31 107 LEU A N 1
ATOM 804 C CA . LEU A 1 107 ? 11.209 -2.057 -7.647 1.00 73.31 107 LEU A CA 1
ATOM 805 C C . LEU A 1 107 ? 11.049 -2.365 -6.170 1.00 73.31 107 LEU A C 1
ATOM 807 O O . LEU A 1 107 ? 10.317 -3.287 -5.819 1.00 73.31 107 LEU A O 1
ATOM 811 N N . LEU A 1 108 ? 11.652 -1.546 -5.320 1.00 74.44 108 LEU A N 1
ATOM 812 C CA . LEU A 1 108 ? 11.238 -1.423 -3.930 1.00 74.44 108 LEU A CA 1
ATOM 813 C C . LEU A 1 108 ? 10.130 -0.375 -3.852 1.00 74.44 108 LEU A C 1
ATOM 815 O O . LEU A 1 108 ? 10.245 0.697 -4.445 1.00 74.44 108 LEU A O 1
ATOM 819 N N . TYR A 1 109 ? 9.058 -0.693 -3.141 1.00 75.06 109 TYR A N 1
ATOM 820 C CA . TYR A 1 109 ? 7.830 0.089 -3.114 1.00 75.06 109 TYR A CA 1
ATOM 821 C C . TYR A 1 109 ? 7.451 0.403 -1.668 1.00 75.06 109 TYR A C 1
ATOM 823 O O . TYR A 1 109 ? 7.296 -0.509 -0.864 1.00 75.06 109 TYR A O 1
ATOM 831 N N . PHE A 1 110 ? 7.310 1.681 -1.330 1.00 78.31 110 PHE A N 1
ATOM 832 C CA . PHE A 1 110 ? 7.047 2.143 0.035 1.00 78.31 110 PHE A CA 1
ATOM 833 C C . PHE A 1 110 ? 5.801 3.037 0.060 1.00 78.31 110 PHE A C 1
ATOM 835 O O . PHE A 1 110 ? 5.922 4.262 -0.059 1.00 78.31 110 PHE A O 1
ATOM 842 N N . PRO A 1 111 ? 4.594 2.454 0.135 1.00 80.12 111 PRO A N 1
ATOM 843 C CA . PRO A 1 111 ? 3.367 3.215 0.270 1.00 80.12 111 PRO A CA 1
ATOM 844 C C . PRO A 1 111 ? 3.081 3.543 1.742 1.00 80.12 111 PRO A C 1
ATOM 846 O O . PRO A 1 111 ? 3.180 2.706 2.640 1.00 80.12 111 PRO A O 1
ATOM 849 N N . LEU A 1 112 ? 2.659 4.780 1.962 1.00 83.12 112 LEU A N 1
ATOM 850 C CA . LEU A 1 112 ? 2.057 5.279 3.183 1.00 83.12 112 LEU A CA 1
ATOM 851 C C . LEU A 1 112 ? 0.583 5.562 2.892 1.00 83.12 112 LEU A C 1
ATOM 853 O O . LEU A 1 112 ? 0.255 6.441 2.094 1.00 83.12 112 LEU A O 1
ATOM 857 N N . THR A 1 113 ? -0.308 4.821 3.541 1.00 83.00 113 THR A N 1
ATOM 858 C CA . THR A 1 113 ? -1.754 4.929 3.332 1.00 83.00 113 THR A CA 1
ATOM 859 C C . THR A 1 113 ? -2.438 5.487 4.569 1.00 83.00 113 THR A C 1
ATOM 861 O O . THR A 1 113 ? -2.269 4.967 5.670 1.00 83.00 113 THR A O 1
ATOM 864 N N . VAL A 1 114 ? -3.277 6.500 4.377 1.00 83.44 114 VAL A N 1
ATOM 865 C CA . VAL A 1 114 ? -4.216 7.008 5.383 1.00 83.44 114 VAL A CA 1
ATOM 866 C C . VAL A 1 114 ? -5.621 6.768 4.864 1.00 83.44 114 VAL A C 1
ATOM 868 O O . VAL A 1 114 ? -5.929 7.141 3.736 1.00 83.44 114 VAL A O 1
ATOM 871 N N . GLY A 1 115 ? -6.493 6.153 5.653 1.00 83.44 115 GLY A N 1
ATOM 872 C CA . GLY A 1 115 ? -7.841 5.8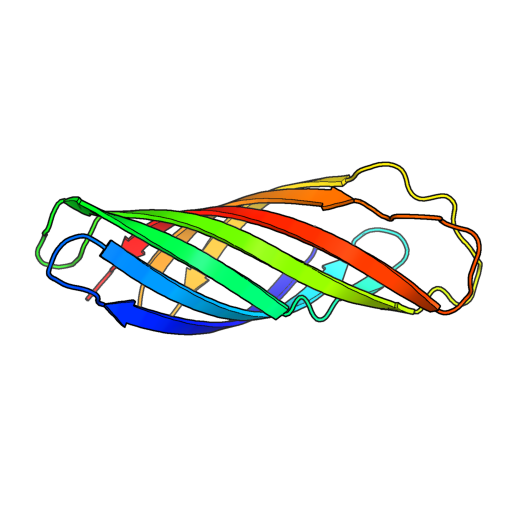61 5.177 1.00 83.44 115 GLY A CA 1
ATOM 873 C C . GLY A 1 115 ? -8.870 5.710 6.274 1.00 83.44 115 GLY A C 1
ATOM 874 O O . GLY A 1 115 ? -8.537 5.614 7.452 1.00 83.44 115 GLY A O 1
ATOM 875 N N . ILE A 1 116 ? -10.125 5.710 5.840 1.00 81.19 116 ILE A N 1
ATOM 876 C CA . ILE A 1 116 ? -11.306 5.547 6.679 1.00 81.19 116 ILE A CA 1
ATOM 877 C C . ILE A 1 116 ? -12.066 4.318 6.176 1.00 81.19 116 ILE A C 1
ATOM 879 O O . ILE A 1 116 ? -12.352 4.215 4.975 1.00 81.19 116 ILE A O 1
ATOM 883 N N . HIS A 1 117 ? -12.389 3.381 7.070 1.00 78.00 117 HIS A N 1
ATOM 884 C CA . HIS A 1 117 ? -13.345 2.313 6.768 1.00 78.00 117 HIS A CA 1
ATOM 885 C C . HIS A 1 117 ? -14.760 2.885 6.670 1.00 78.00 117 HIS A C 1
ATOM 887 O O . HIS A 1 117 ? -15.144 3.768 7.430 1.00 78.00 117 HIS A O 1
ATOM 893 N N . LEU A 1 118 ? -15.529 2.402 5.702 1.00 67.31 118 LEU A N 1
ATOM 894 C CA . LEU A 1 118 ? -16.888 2.871 5.445 1.00 67.31 118 LEU A CA 1
ATOM 895 C C . LEU A 1 118 ? -17.953 2.039 6.172 1.00 67.31 118 LEU A C 1
ATOM 897 O O . LEU A 1 118 ? -19.074 2.528 6.308 1.00 67.31 118 LEU A O 1
ATOM 901 N N . PHE A 1 119 ? -17.621 0.808 6.582 1.00 64.19 119 PHE A N 1
ATOM 902 C CA . PHE A 1 119 ? -18.473 -0.155 7.294 1.00 64.19 119 PHE A CA 1
ATOM 903 C C . PHE A 1 119 ? -17.636 -1.271 7.925 1.00 64.19 119 PHE A C 1
ATOM 905 O O . PHE A 1 119 ? -16.522 -1.532 7.403 1.00 64.19 119 PHE A O 1
#

Radius of gyration: 15.34 Å; chains: 1; bounding box: 40×20×43 Å

Secondary structure (DSSP, 8-state):
---EEEEEEEEESSSSEEEEEEEEEEEETTTTEEE--EEEEEEEEEE--SS--EEEEEEEEEEEEE-TT---PPPEEEEEEEEETTEEEEEEEEEE-S---SSEEEEEEEEEEEEEE--

Sequence (119 aa):
MGWGAGAFWDVFLGSTFFFRGGIKAEDFVDPGIFLFPATIGIGARLTEGSPGDLYLIGDAGFAPTFYPGGASVSPYYDVGLGYSFTRVFFEAKVAIIPNANYVNGTLLYFPLTVGIHLF